Protein AF-H0VHS7-F1 (afdb_monomer_lite)

Organism: Cavia porcellus (NCBI:txid10141)

InterPro domains:
  IPR003417 Core-binding factor, beta subunit [PF02312] (1-66)
  IPR003417 Core-binding factor, beta subunit [PTHR10276] (1-76)
  IPR036552 Core-binding factor, beta subunit superfamily [G3DSA:2.40.250.10] (1-42)
  IPR036552 Core-binding factor, beta subunit superfamily [SSF50723] (1-41)

Foldseek 3Di:
DADPNFAWDKDWDADPVVRDIDIDIDGDPVVSVVVVVVVVVVVVVVVVVVVVVVVVVVVVVVVVVVVVVVVCVVVVPDDPPDDDD

Structure (mmCIF, N/CA/C/O backbone):
data_AF-H0VHS7-F1
#
_entry.id   AF-H0VHS7-F1
#
loop_
_atom_site.group_PDB
_atom_site.id
_atom_site.type_symbol
_atom_site.label_atom_id
_atom_site.label_alt_id
_atom_site.label_comp_id
_atom_site.label_asym_id
_atom_site.label_entity_id
_atom_site.label_seq_id
_atom_site.pdbx_PDB_ins_code
_atom_site.Cartn_x
_atom_site.Cartn_y
_atom_site.Cartn_z
_atom_site.occupancy
_atom_site.B_iso_or_equiv
_atom_site.auth_seq_id
_atom_site.auth_comp_id
_atom_site.auth_asym_id
_atom_site.auth_atom_id
_atom_site.pdbx_PDB_model_num
ATOM 1 N N . MET A 1 1 ? -5.662 -6.106 6.598 1.00 92.25 1 MET A N 1
ATOM 2 C CA . MET A 1 1 ? -6.506 -6.385 5.408 1.00 92.25 1 MET A CA 1
ATOM 3 C C . MET A 1 1 ? -6.464 -5.174 4.489 1.00 92.25 1 MET A C 1
ATOM 5 O O . MET A 1 1 ? -6.051 -4.122 4.954 1.00 92.25 1 MET A O 1
ATOM 9 N N . ILE A 1 2 ? -6.863 -5.300 3.222 1.00 94.75 2 ILE A N 1
ATOM 10 C CA . ILE A 1 2 ? -6.872 -4.172 2.277 1.00 94.75 2 ILE A CA 1
ATOM 11 C C . ILE A 1 2 ? -8.321 -3.870 1.896 1.00 94.75 2 ILE A C 1
ATOM 13 O O . ILE A 1 2 ? -9.020 -4.756 1.408 1.00 94.75 2 ILE A O 1
ATOM 17 N N . LEU A 1 3 ? -8.775 -2.638 2.132 1.00 95.88 3 LEU A N 1
ATOM 18 C CA . LEU A 1 3 ? -10.117 -2.168 1.780 1.00 95.88 3 LEU A CA 1
ATOM 19 C C . LEU A 1 3 ? -1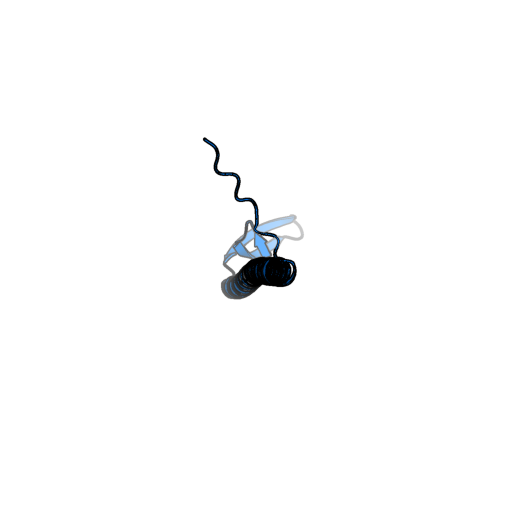0.001 -1.011 0.788 1.00 95.88 3 LEU A C 1
ATOM 21 O O . LEU A 1 3 ? -9.445 0.030 1.124 1.00 95.88 3 LEU A O 1
ATOM 25 N N . ASN A 1 4 ? -10.516 -1.191 -0.433 1.00 94.00 4 ASN A N 1
ATOM 26 C C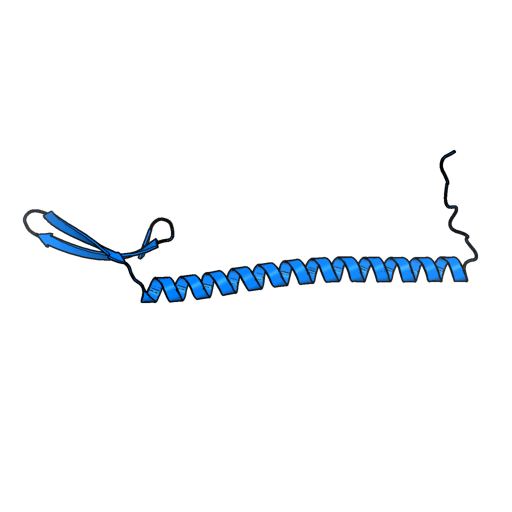A . ASN A 1 4 ? -10.440 -0.195 -1.516 1.00 94.00 4 ASN A CA 1
ATOM 27 C C . ASN A 1 4 ? -9.013 0.338 -1.768 1.00 94.00 4 ASN A C 1
ATOM 29 O O . ASN A 1 4 ? -8.828 1.517 -2.051 1.00 94.00 4 ASN A O 1
ATOM 33 N N . GLY A 1 5 ? -8.002 -0.523 -1.625 1.00 92.00 5 GLY A N 1
ATOM 34 C CA . GLY A 1 5 ? -6.591 -0.148 -1.769 1.00 92.00 5 GLY A CA 1
ATOM 35 C C . GLY A 1 5 ? -5.936 0.435 -0.512 1.00 92.00 5 GLY A C 1
ATOM 36 O O . GLY A 1 5 ? -4.753 0.738 -0.549 1.00 92.00 5 GLY A O 1
ATOM 37 N N . VAL A 1 6 ? -6.653 0.557 0.610 1.00 95.25 6 VAL A N 1
ATOM 38 C CA . VAL A 1 6 ? -6.096 1.055 1.878 1.00 95.25 6 VAL A CA 1
ATOM 39 C C . VAL A 1 6 ? -5.800 -0.106 2.823 1.00 95.25 6 VAL A C 1
ATOM 41 O O . VAL A 1 6 ? -6.694 -0.893 3.154 1.00 95.25 6 VAL A O 1
ATOM 44 N N . CYS A 1 7 ? -4.551 -0.208 3.281 1.00 96.94 7 CYS A N 1
ATOM 45 C CA . CYS A 1 7 ? -4.147 -1.178 4.296 1.00 96.94 7 CYS A CA 1
ATOM 46 C C . CYS A 1 7 ? -4.672 -0.769 5.676 1.00 96.94 7 CYS A C 1
ATOM 48 O O . CYS A 1 7 ? -4.363 0.310 6.182 1.00 96.94 7 CYS A O 1
ATOM 50 N N . VAL A 1 8 ? -5.474 -1.643 6.286 1.00 97.44 8 VAL A N 1
ATOM 51 C CA . VAL A 1 8 ? -6.087 -1.412 7.598 1.00 97.44 8 VAL A CA 1
ATOM 52 C C . VAL A 1 8 ? -6.047 -2.651 8.488 1.00 97.44 8 VAL A C 1
ATOM 54 O O . VAL A 1 8 ? -6.131 -3.794 8.018 1.00 97.44 8 VAL A O 1
ATOM 57 N N . ILE A 1 9 ? -6.003 -2.424 9.795 1.00 97.44 9 ILE A N 1
ATOM 58 C CA . ILE A 1 9 ? -6.218 -3.430 10.834 1.00 97.44 9 ILE A CA 1
ATOM 59 C C . ILE A 1 9 ? -7.601 -3.188 11.436 1.00 97.44 9 ILE A C 1
ATOM 61 O O . ILE A 1 9 ? -7.912 -2.086 11.882 1.00 97.44 9 ILE A O 1
ATOM 65 N N . TRP A 1 10 ? -8.439 -4.225 11.461 1.00 97.06 10 TRP A N 1
ATOM 66 C CA . TRP A 1 10 ? -9.696 -4.185 12.203 1.00 97.06 10 TRP A CA 1
ATOM 67 C C . TRP A 1 10 ? -9.440 -4.605 13.645 1.00 97.06 10 TRP A C 1
ATOM 69 O O . TRP A 1 10 ? -8.901 -5.687 13.889 1.00 97.06 10 TRP A O 1
ATOM 79 N N . LYS A 1 11 ? -9.832 -3.752 14.589 1.00 97.19 11 LYS A N 1
ATOM 80 C CA . LYS A 1 11 ? -9.794 -4.049 16.019 1.00 97.19 11 LYS A CA 1
ATOM 81 C C . LYS A 1 11 ? -11.187 -3.890 16.585 1.00 97.19 11 LYS A C 1
ATOM 83 O O . LYS A 1 11 ? -11.854 -2.888 16.351 1.00 97.19 11 LYS A O 1
ATOM 88 N N . GLY A 1 12 ? -11.617 -4.874 17.351 1.00 97.06 12 GLY A N 1
ATOM 89 C CA . GLY A 1 12 ? -12.925 -4.853 17.967 1.00 97.06 12 GLY A CA 1
ATOM 90 C C . GLY A 1 12 ? -13.101 -6.009 18.924 1.00 97.06 12 GLY A C 1
ATOM 91 O O . GLY A 1 12 ? -12.248 -6.891 19.039 1.00 97.06 12 GLY A O 1
ATOM 92 N N . TRP A 1 13 ? -14.226 -5.981 19.613 1.00 97.56 13 TRP A N 1
ATOM 93 C CA . TRP A 1 13 ? -14.655 -7.037 20.511 1.00 97.56 13 TRP A CA 1
ATOM 94 C C . TRP A 1 13 ? -16.122 -7.354 20.245 1.00 97.56 13 TRP A C 1
ATOM 96 O O . TRP A 1 13 ? -16.868 -6.519 19.729 1.00 97.56 13 TRP A O 1
ATOM 106 N N . ILE A 1 14 ? -16.514 -8.572 20.600 1.00 97.69 14 ILE A N 1
ATOM 107 C CA . ILE A 1 14 ? -17.889 -9.058 20.533 1.00 97.69 14 ILE A CA 1
ATOM 108 C C . ILE A 1 14 ? -18.239 -9.687 21.880 1.00 97.69 14 ILE A C 1
ATOM 110 O O . ILE A 1 14 ? -17.459 -10.466 22.432 1.00 97.69 14 ILE A O 1
ATOM 114 N N . ASP A 1 15 ? -19.417 -9.349 22.391 1.00 97.31 15 ASP A N 1
ATOM 115 C CA . ASP A 1 15 ? -20.089 -10.049 23.476 1.00 97.31 15 ASP A CA 1
ATOM 116 C C . ASP A 1 15 ? -20.635 -11.385 22.948 1.00 97.31 15 ASP A C 1
ATOM 118 O O . ASP A 1 15 ? -21.459 -11.422 22.035 1.00 97.31 15 ASP A O 1
ATOM 122 N N . LEU A 1 16 ? -20.187 -12.506 23.516 1.00 96.88 16 LEU A N 1
ATOM 123 C CA . LEU A 1 16 ? -20.585 -13.844 23.058 1.00 96.88 16 LEU A CA 1
ATOM 124 C C . LEU A 1 16 ? -22.021 -14.228 23.448 1.00 96.88 16 LEU A C 1
ATOM 126 O O . LEU A 1 16 ? -22.582 -15.150 22.860 1.00 96.88 16 LEU A O 1
ATOM 130 N N . GLN A 1 17 ? -22.613 -13.554 24.434 1.00 96.62 17 GLN A N 1
ATOM 131 C CA . GLN A 1 17 ? -23.967 -13.829 24.904 1.00 96.62 17 GLN A CA 1
ATOM 132 C C . GLN A 1 17 ? -25.000 -12.967 24.173 1.00 96.62 17 GLN A C 1
ATOM 134 O O . GLN A 1 17 ? -26.070 -13.457 23.814 1.00 96.62 17 GLN A O 1
ATOM 139 N N . ARG A 1 18 ? -24.688 -11.687 23.953 1.00 97.44 18 ARG A N 1
ATOM 140 C CA . ARG A 1 18 ? -25.570 -10.728 23.270 1.00 97.44 18 ARG A CA 1
ATOM 141 C C . ARG A 1 18 ? -25.321 -10.647 21.764 1.00 97.44 18 ARG A C 1
ATOM 143 O O . ARG A 1 18 ? -26.183 -10.140 21.051 1.00 97.44 18 ARG A O 1
ATOM 150 N N . LEU A 1 19 ? -24.197 -11.189 21.288 1.00 96.62 19 LEU A N 1
ATOM 151 C CA . LEU A 1 19 ? -23.754 -11.159 19.889 1.00 96.62 19 LEU A CA 1
ATOM 152 C C . LEU A 1 19 ? -23.667 -9.739 19.309 1.00 96.62 19 LEU A C 1
ATOM 154 O O . LEU A 1 19 ? -23.776 -9.546 18.099 1.00 96.62 19 LEU A O 1
ATOM 158 N N . ASP A 1 20 ? -23.460 -8.745 20.167 1.00 96.75 20 ASP A N 1
ATOM 159 C CA . ASP A 1 20 ? -23.177 -7.371 19.785 1.00 96.75 20 ASP A CA 1
ATOM 160 C C . ASP A 1 20 ? -21.734 -7.007 20.131 1.00 96.75 20 ASP A C 1
ATOM 162 O O . ASP A 1 20 ? -21.019 -7.739 20.810 1.00 96.75 20 ASP A O 1
ATOM 166 N N . GLY A 1 21 ? -21.261 -5.889 19.600 1.00 96.56 21 GLY A N 1
ATOM 167 C CA . GLY A 1 21 ? -19.874 -5.497 19.759 1.00 96.56 21 GLY A CA 1
ATOM 168 C C . GLY A 1 21 ? -19.578 -4.173 19.085 1.00 96.56 21 GLY A C 1
ATOM 169 O O . GLY A 1 21 ? -20.432 -3.575 18.428 1.00 96.56 21 GLY A O 1
ATOM 170 N N . MET A 1 22 ? -18.344 -3.720 19.248 1.00 97.69 22 MET A N 1
ATOM 171 C CA . MET A 1 22 ? -17.838 -2.514 18.606 1.00 97.69 22 MET A CA 1
ATOM 172 C C . MET A 1 22 ? -16.455 -2.790 18.036 1.00 97.69 22 MET A C 1
ATOM 174 O O . MET A 1 22 ? -15.680 -3.575 18.585 1.00 97.69 22 MET A O 1
ATOM 178 N N . GLY A 1 23 ? -16.135 -2.109 16.944 1.00 97.38 23 GLY A N 1
ATOM 179 C CA . GLY A 1 23 ? -14.810 -2.150 16.358 1.00 97.38 23 GLY A CA 1
ATOM 180 C C . GLY A 1 23 ? -14.527 -0.912 15.528 1.00 97.38 23 GLY A C 1
ATOM 181 O O . GLY A 1 23 ? -15.443 -0.220 15.082 1.00 97.38 23 GLY A O 1
ATOM 182 N N . CYS A 1 24 ? -13.246 -0.647 15.332 1.00 96.75 24 CYS A N 1
ATOM 183 C CA . CYS A 1 24 ? -12.732 0.418 14.492 1.00 96.75 24 CYS A CA 1
ATOM 184 C C . CYS A 1 24 ? -11.690 -0.132 13.511 1.00 96.75 24 CYS A C 1
ATOM 186 O O . CYS A 1 24 ? -11.183 -1.251 13.645 1.00 96.75 24 CYS A O 1
ATOM 188 N N . LEU A 1 25 ? -11.406 0.672 12.491 1.00 97.94 25 LEU A N 1
ATOM 189 C CA . LEU A 1 25 ? -10.320 0.435 11.555 1.00 97.94 25 LEU A CA 1
ATOM 190 C C . LEU A 1 25 ? -9.170 1.372 11.903 1.00 97.94 25 LEU A C 1
ATOM 192 O O . LEU A 1 25 ? -9.375 2.574 12.063 1.00 97.94 25 LEU A O 1
ATOM 196 N N . GLU A 1 26 ? -7.971 0.815 11.983 1.00 97.44 26 GLU A N 1
ATOM 197 C CA . GLU A 1 26 ? -6.726 1.561 12.124 1.00 97.44 26 GLU A CA 1
ATOM 198 C C . GLU A 1 26 ? -5.898 1.404 10.854 1.00 97.44 26 GLU A C 1
ATOM 200 O O . GLU A 1 26 ? -5.939 0.356 10.207 1.00 97.44 26 GLU A O 1
ATOM 205 N N . PHE A 1 27 ? -5.156 2.444 10.489 1.00 96.81 27 PHE A N 1
ATOM 206 C CA . PHE A 1 27 ? -4.246 2.375 9.354 1.00 96.81 27 PHE A CA 1
ATOM 207 C C . PHE A 1 27 ? -3.056 1.471 9.682 1.00 96.81 27 PHE A C 1
ATOM 209 O O . PHE A 1 27 ? -2.464 1.579 10.755 1.00 96.81 27 PHE A O 1
ATOM 216 N N . ASP A 1 28 ? -2.722 0.585 8.751 1.00 97.06 28 ASP A N 1
ATOM 217 C CA . ASP A 1 28 ? -1.586 -0.324 8.873 1.00 97.06 28 ASP A CA 1
ATOM 218 C C . ASP A 1 28 ? -0.424 0.214 8.040 1.00 97.06 28 ASP A C 1
ATOM 220 O O . ASP A 1 28 ? -0.318 -0.076 6.848 1.00 97.06 28 ASP A O 1
ATOM 224 N N . GLU A 1 29 ? 0.403 1.060 8.655 1.00 95.19 29 GLU A N 1
ATOM 225 C CA . GLU A 1 29 ? 1.493 1.751 7.962 1.00 95.19 29 GLU A CA 1
ATOM 226 C C . GLU A 1 29 ? 2.578 0.787 7.473 1.00 95.19 29 GLU A C 1
ATOM 228 O O . GLU A 1 29 ? 3.055 0.919 6.348 1.00 95.19 29 GLU A O 1
ATOM 233 N N . GLU A 1 30 ? 2.923 -0.221 8.276 1.00 95.31 30 GLU A N 1
ATOM 234 C CA . GLU A 1 30 ? 3.926 -1.225 7.911 1.00 95.31 30 GLU A CA 1
ATOM 235 C C . GLU A 1 30 ? 3.481 -2.010 6.674 1.00 95.31 30 GLU A C 1
ATOM 237 O O . GLU A 1 30 ? 4.216 -2.101 5.686 1.00 95.31 30 GLU A O 1
ATOM 242 N N . ARG A 1 31 ? 2.242 -2.523 6.679 1.00 93.44 31 ARG A N 1
ATOM 243 C CA . ARG A 1 31 ? 1.715 -3.225 5.505 1.00 93.44 31 ARG A CA 1
ATOM 244 C C . ARG A 1 31 ? 1.523 -2.298 4.320 1.00 93.44 31 ARG A C 1
ATOM 246 O O . ARG A 1 31 ? 1.783 -2.731 3.205 1.00 93.44 31 ARG A O 1
ATOM 253 N N . ALA A 1 32 ? 1.090 -1.056 4.534 1.00 94.06 32 ALA A N 1
ATOM 254 C CA . ALA A 1 32 ? 0.952 -0.091 3.449 1.00 94.06 32 ALA A CA 1
ATOM 255 C C . ALA A 1 32 ? 2.287 0.124 2.728 1.00 94.06 32 ALA A C 1
ATOM 257 O O . ALA A 1 32 ? 2.328 0.043 1.507 1.00 94.06 32 ALA A O 1
ATOM 258 N N . GLN A 1 33 ? 3.382 0.314 3.471 1.00 94.69 33 GLN A N 1
ATOM 259 C CA . GLN A 1 33 ? 4.717 0.479 2.889 1.00 94.69 33 GLN A CA 1
ATOM 260 C C . GLN A 1 33 ? 5.172 -0.768 2.126 1.00 94.69 33 GLN A C 1
ATOM 262 O O . GLN A 1 33 ? 5.754 -0.662 1.045 1.00 94.69 33 GLN A O 1
ATOM 267 N N . GLN A 1 34 ? 4.905 -1.955 2.673 1.00 94.62 34 GLN A N 1
ATOM 268 C CA . GLN A 1 34 ? 5.278 -3.206 2.025 1.00 94.62 34 GLN A CA 1
ATOM 269 C C . GLN A 1 34 ? 4.492 -3.438 0.726 1.00 94.62 34 GLN A C 1
ATOM 271 O O . GLN A 1 34 ? 5.082 -3.794 -0.293 1.00 94.62 34 GLN A O 1
ATOM 276 N N . GLU A 1 35 ? 3.182 -3.194 0.743 1.00 93.19 35 GLU A N 1
ATOM 277 C CA . GLU A 1 35 ? 2.327 -3.294 -0.442 1.00 93.19 35 GLU A CA 1
ATOM 278 C C . GLU A 1 35 ? 2.687 -2.233 -1.491 1.00 93.19 35 GLU A C 1
ATOM 280 O O . GLU A 1 35 ? 2.754 -2.560 -2.674 1.00 93.19 35 GLU A O 1
ATOM 285 N N . ASP A 1 36 ? 3.005 -0.999 -1.082 1.00 92.44 36 ASP A N 1
ATOM 286 C CA . ASP A 1 36 ? 3.478 0.053 -1.991 1.00 92.44 36 ASP A CA 1
ATOM 287 C C . ASP A 1 36 ? 4.790 -0.343 -2.675 1.00 92.44 36 ASP A C 1
ATOM 289 O O . ASP A 1 36 ? 4.928 -0.179 -3.889 1.00 92.44 36 ASP A O 1
ATOM 293 N N . ALA A 1 37 ? 5.745 -0.915 -1.936 1.00 93.31 37 ALA A N 1
ATOM 294 C CA . ALA A 1 37 ? 6.999 -1.394 -2.512 1.00 93.31 37 ALA A CA 1
ATOM 295 C C . ALA A 1 37 ? 6.765 -2.524 -3.529 1.00 93.31 37 ALA A C 1
ATOM 297 O O . ALA A 1 37 ? 7.360 -2.524 -4.609 1.00 93.31 37 ALA A O 1
ATOM 298 N N . LEU A 1 38 ? 5.869 -3.467 -3.221 1.00 93.75 38 LEU A N 1
ATOM 299 C CA . LEU A 1 38 ? 5.491 -4.542 -4.143 1.00 93.75 38 LEU A CA 1
ATOM 300 C C . LEU A 1 38 ? 4.782 -4.000 -5.390 1.00 93.75 38 LEU A C 1
ATOM 302 O O . LEU A 1 38 ? 5.078 -4.432 -6.506 1.00 93.75 38 LEU A O 1
ATOM 306 N N . ALA A 1 39 ? 3.883 -3.030 -5.225 1.00 91.12 39 ALA A N 1
ATOM 307 C CA . ALA A 1 39 ? 3.177 -2.393 -6.330 1.00 91.12 39 ALA A CA 1
ATOM 308 C C . ALA A 1 39 ? 4.143 -1.629 -7.247 1.00 91.12 39 ALA A C 1
ATOM 310 O O . ALA A 1 39 ? 4.052 -1.746 -8.470 1.00 91.12 39 ALA A O 1
ATOM 311 N N . GLN A 1 40 ? 5.103 -0.901 -6.670 1.00 91.50 40 GLN A N 1
ATOM 312 C CA . GLN A 1 40 ? 6.162 -0.222 -7.418 1.00 91.50 40 GLN A CA 1
ATOM 313 C C . GLN A 1 40 ? 7.013 -1.217 -8.207 1.00 91.50 40 GLN A C 1
ATOM 315 O O . GLN A 1 40 ? 7.205 -1.026 -9.406 1.00 91.50 40 GLN A O 1
ATOM 320 N N . GLN A 1 41 ? 7.449 -2.313 -7.582 1.00 92.31 41 GLN A N 1
ATOM 321 C CA . GLN A 1 41 ? 8.221 -3.355 -8.264 1.00 92.31 41 GLN A CA 1
ATOM 322 C C . GLN A 1 41 ? 7.446 -3.974 -9.429 1.00 92.31 41 GLN A C 1
ATOM 324 O O . GLN A 1 41 ? 7.979 -4.092 -10.533 1.00 92.31 41 GLN A O 1
ATOM 329 N N . ALA A 1 42 ? 6.177 -4.325 -9.215 1.00 92.12 42 ALA A N 1
ATOM 330 C CA . ALA A 1 42 ? 5.325 -4.876 -10.264 1.00 92.12 42 ALA A CA 1
ATOM 331 C C . ALA A 1 42 ? 5.125 -3.878 -11.416 1.00 92.12 42 ALA A C 1
ATOM 333 O O . ALA A 1 42 ? 5.158 -4.259 -12.590 1.00 92.12 42 ALA A O 1
ATOM 334 N N . PHE A 1 43 ? 4.954 -2.593 -11.097 1.00 89.38 43 PHE A N 1
ATOM 335 C CA . PHE A 1 43 ? 4.803 -1.536 -12.091 1.00 89.38 43 PHE A CA 1
ATOM 336 C C . PHE A 1 43 ? 6.087 -1.308 -12.897 1.00 89.38 43 PHE A C 1
ATOM 338 O O . PHE A 1 43 ? 6.044 -1.226 -14.125 1.00 89.38 43 PHE A O 1
ATOM 345 N N . GLU A 1 44 ? 7.237 -1.231 -12.231 1.00 91.31 44 GLU A N 1
ATOM 346 C CA . GLU A 1 44 ? 8.540 -1.085 -12.880 1.00 91.31 44 GLU A CA 1
ATOM 347 C C . GLU A 1 44 ? 8.865 -2.284 -13.762 1.00 91.31 44 GLU A C 1
ATOM 349 O O . GLU A 1 44 ? 9.330 -2.115 -14.892 1.00 91.31 44 GLU A O 1
ATOM 354 N N . GLU A 1 45 ? 8.572 -3.493 -13.289 1.00 92.19 45 GLU A N 1
ATOM 355 C CA . GLU A 1 45 ? 8.755 -4.703 -14.071 1.00 92.19 45 GLU A CA 1
ATOM 356 C C . GLU A 1 45 ? 7.856 -4.708 -15.312 1.00 92.19 45 GLU A C 1
ATOM 358 O O . GLU A 1 45 ? 8.337 -4.991 -16.413 1.00 92.19 45 GLU A O 1
ATOM 363 N N . ALA A 1 46 ? 6.577 -4.351 -15.168 1.00 90.62 46 ALA A N 1
ATOM 364 C CA . ALA A 1 46 ? 5.665 -4.225 -16.299 1.00 90.62 46 ALA A CA 1
ATOM 365 C C . ALA A 1 46 ? 6.171 -3.179 -17.302 1.00 90.62 46 ALA A C 1
ATOM 367 O O . ALA A 1 46 ? 6.257 -3.460 -18.498 1.00 90.62 46 ALA A O 1
ATOM 368 N N . ARG A 1 47 ? 6.596 -2.005 -16.821 1.00 90.38 47 ARG A N 1
ATOM 369 C CA . ARG A 1 47 ? 7.154 -0.934 -17.657 1.00 90.38 47 ARG A CA 1
ATOM 370 C C . ARG A 1 47 ? 8.416 -1.381 -18.393 1.00 90.38 47 ARG A C 1
ATOM 372 O O . ARG A 1 47 ? 8.564 -1.086 -19.579 1.00 90.38 47 ARG A O 1
ATOM 379 N N . ARG A 1 48 ? 9.318 -2.091 -17.710 1.00 90.56 48 ARG A N 1
ATOM 380 C CA . ARG A 1 48 ? 10.540 -2.638 -18.307 1.00 90.56 48 ARG A CA 1
ATOM 381 C C . ARG A 1 48 ? 10.201 -3.640 -19.406 1.00 90.56 48 ARG A C 1
ATOM 383 O O . ARG A 1 48 ? 10.718 -3.505 -20.509 1.00 90.56 48 ARG A O 1
ATOM 390 N N . ARG A 1 49 ? 9.296 -4.586 -19.138 1.00 88.75 49 ARG A N 1
ATOM 391 C CA . ARG A 1 49 ? 8.858 -5.590 -20.122 1.00 88.75 49 ARG A CA 1
ATOM 392 C C . ARG A 1 49 ? 8.243 -4.945 -21.364 1.00 88.75 49 ARG A C 1
ATOM 394 O O . ARG A 1 49 ? 8.566 -5.363 -22.473 1.00 88.75 49 ARG A O 1
ATOM 401 N N . THR A 1 50 ? 7.406 -3.919 -21.194 1.00 85.62 50 THR A N 1
ATOM 402 C CA . THR A 1 50 ? 6.824 -3.174 -22.321 1.00 85.62 50 THR A CA 1
ATOM 403 C C . THR A 1 50 ? 7.912 -2.513 -23.163 1.00 85.62 50 THR A C 1
ATOM 405 O O . THR A 1 50 ? 7.935 -2.685 -24.378 1.00 85.62 50 THR A O 1
ATOM 408 N N . ARG A 1 51 ? 8.875 -1.838 -22.525 1.00 88.88 51 ARG A N 1
ATOM 409 C CA . ARG A 1 51 ? 9.982 -1.186 -23.234 1.00 88.88 51 ARG A CA 1
ATOM 410 C C . ARG A 1 51 ? 10.883 -2.182 -23.969 1.00 88.88 51 ARG A C 1
ATOM 412 O O . ARG A 1 51 ? 11.218 -1.967 -25.125 1.00 88.88 51 ARG A O 1
ATOM 419 N N . GLU A 1 52 ? 11.249 -3.289 -23.327 1.00 87.81 52 GLU A N 1
ATOM 420 C CA . GLU A 1 52 ? 12.054 -4.351 -23.950 1.00 87.81 52 GLU A CA 1
ATOM 421 C C . GLU A 1 52 ? 11.357 -4.983 -25.160 1.00 87.81 52 GLU A C 1
ATOM 423 O O . GLU A 1 52 ? 12.015 -5.525 -26.049 1.00 87.81 52 GLU A O 1
ATOM 428 N N . PHE A 1 53 ? 10.025 -4.987 -25.178 1.00 80.62 53 PHE A N 1
ATOM 429 C CA . PHE A 1 53 ? 9.259 -5.455 -26.323 1.00 80.62 53 PHE A CA 1
ATOM 430 C C . PHE A 1 53 ? 9.313 -4.447 -27.477 1.00 80.62 53 PHE A C 1
ATOM 432 O O . PHE A 1 53 ? 9.630 -4.833 -28.599 1.00 80.62 53 PHE A O 1
ATOM 439 N N . GLU A 1 54 ? 9.092 -3.162 -27.193 1.00 85.12 54 GLU A N 1
ATOM 440 C CA . GLU A 1 54 ? 9.186 -2.078 -28.183 1.00 85.12 54 GLU A CA 1
ATOM 441 C C . GLU A 1 54 ? 10.587 -1.968 -28.802 1.00 85.12 54 GLU A C 1
ATOM 443 O O . GLU A 1 54 ? 10.724 -1.817 -30.017 1.00 85.12 54 GLU A O 1
ATOM 448 N N . ASP A 1 55 ? 11.637 -2.082 -27.985 1.00 86.19 55 ASP A N 1
ATOM 449 C CA . ASP A 1 55 ? 13.022 -2.009 -28.457 1.00 86.19 55 ASP A CA 1
ATOM 450 C C . ASP A 1 55 ? 13.373 -3.218 -29.348 1.00 86.19 55 ASP A C 1
ATOM 452 O O . ASP A 1 55 ? 14.046 -3.062 -30.369 1.00 86.19 55 ASP A O 1
ATOM 456 N N . ARG A 1 56 ? 12.868 -4.419 -29.022 1.00 84.50 56 ARG A N 1
ATOM 457 C CA . ARG A 1 56 ? 13.033 -5.614 -29.870 1.00 84.50 56 ARG A CA 1
ATOM 458 C C . ARG A 1 56 ? 12.297 -5.491 -31.198 1.00 84.50 56 ARG A C 1
ATOM 460 O O . ARG A 1 56 ? 12.861 -5.867 -32.223 1.00 84.50 56 ARG A O 1
ATOM 467 N N . ASP A 1 57 ? 11.073 -4.969 -31.189 1.00 83.81 57 ASP A N 1
ATOM 468 C CA . ASP A 1 57 ? 10.301 -4.741 -32.414 1.00 83.81 57 ASP A CA 1
ATOM 469 C C . ASP A 1 57 ? 11.019 -3.750 -33.342 1.00 83.81 57 ASP A C 1
ATOM 471 O O . ASP A 1 57 ? 11.216 -4.030 -34.528 1.00 83.81 57 ASP A O 1
ATOM 475 N N . ARG A 1 58 ? 11.532 -2.645 -32.780 1.00 86.12 58 ARG A N 1
ATOM 476 C CA . ARG A 1 58 ? 12.337 -1.669 -33.525 1.00 86.12 58 ARG A CA 1
ATOM 477 C C . ARG A 1 58 ? 13.606 -2.293 -34.107 1.00 86.12 58 ARG A C 1
ATOM 479 O O . ARG A 1 58 ? 13.840 -2.154 -35.303 1.00 86.12 58 ARG A O 1
ATOM 486 N N . SER A 1 59 ? 14.386 -3.013 -33.298 1.00 87.25 59 SER A N 1
ATOM 487 C CA . SER A 1 59 ? 15.615 -3.676 -33.759 1.00 87.25 59 SER A CA 1
ATOM 488 C C . SER A 1 59 ? 15.327 -4.681 -34.875 1.00 87.25 59 SER A C 1
ATOM 490 O O . SER A 1 59 ? 16.035 -4.719 -35.877 1.00 87.25 59 SER A O 1
ATOM 492 N N . HIS A 1 60 ? 14.256 -5.470 -34.747 1.00 85.75 60 HIS A N 1
ATOM 493 C CA . HIS A 1 60 ? 13.874 -6.444 -35.767 1.00 85.75 60 HIS A CA 1
ATOM 494 C C . HIS A 1 60 ? 13.471 -5.768 -37.086 1.00 85.75 60 HIS A C 1
ATOM 496 O O . HIS A 1 60 ? 13.8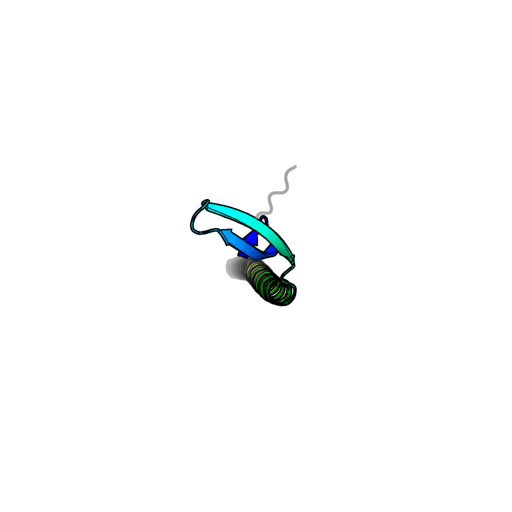28 -6.245 -38.169 1.00 85.75 60 HIS A O 1
ATOM 502 N N . ARG A 1 61 ? 12.763 -4.635 -37.002 1.00 86.62 61 ARG A N 1
ATOM 503 C CA . ARG A 1 61 ? 12.422 -3.816 -38.166 1.00 86.62 61 ARG A CA 1
ATOM 504 C C . ARG A 1 61 ? 13.669 -3.234 -38.831 1.00 86.62 61 ARG A C 1
ATOM 506 O O . ARG A 1 61 ? 13.816 -3.386 -40.040 1.00 86.62 61 ARG A O 1
ATOM 513 N N . GLU A 1 62 ? 14.573 -2.633 -38.065 1.00 89.31 62 GLU A N 1
ATOM 514 C CA . GLU A 1 62 ? 15.826 -2.065 -38.580 1.00 89.31 62 GLU A CA 1
ATOM 515 C C . GLU A 1 62 ? 16.696 -3.141 -39.251 1.00 89.31 62 GLU A C 1
ATOM 517 O O . GLU A 1 62 ? 17.172 -2.955 -40.370 1.00 89.31 62 GLU A O 1
ATOM 522 N N . GLU A 1 63 ? 16.836 -4.323 -38.644 1.00 86.81 63 GLU A N 1
ATOM 523 C CA . GLU A 1 63 ? 17.546 -5.457 -39.251 1.00 86.81 63 GLU A CA 1
ATOM 524 C C . GLU A 1 63 ? 16.887 -5.945 -40.547 1.00 86.81 63 GLU A C 1
ATOM 526 O O . GLU A 1 63 ? 17.568 -6.375 -41.483 1.00 86.81 63 GLU A O 1
ATOM 531 N N . 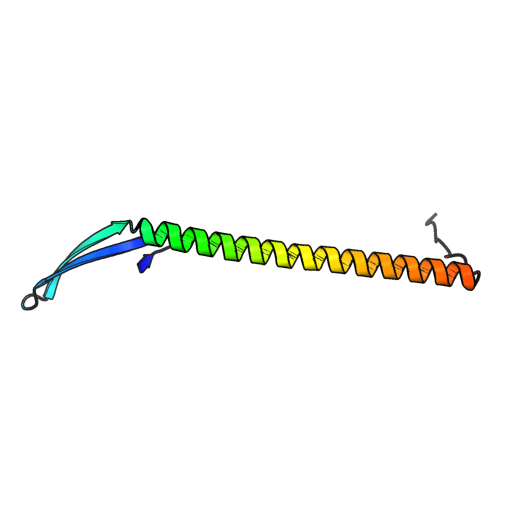MET A 1 64 ? 15.555 -5.931 -40.618 1.00 82.75 64 MET A N 1
ATOM 532 C CA . MET A 1 64 ? 14.835 -6.259 -41.846 1.00 82.75 64 MET A CA 1
ATOM 533 C C . MET A 1 64 ? 15.085 -5.201 -42.926 1.00 82.75 64 MET A C 1
ATOM 535 O O . MET A 1 64 ? 15.390 -5.567 -44.058 1.00 82.75 64 MET A O 1
ATOM 539 N N . GLU A 1 65 ? 15.040 -3.914 -42.581 1.00 85.25 65 GLU A N 1
ATOM 540 C CA . GLU A 1 65 ? 15.327 -2.795 -43.489 1.00 85.25 65 GLU A CA 1
ATOM 541 C C . GLU A 1 65 ? 16.776 -2.838 -44.015 1.00 85.25 65 GLU A C 1
ATOM 543 O O . GLU A 1 65 ? 17.004 -2.643 -45.213 1.00 85.25 65 GLU A O 1
ATOM 548 N N . VAL A 1 66 ? 17.754 -3.195 -43.171 1.00 87.75 66 VAL A N 1
ATOM 549 C CA . VAL A 1 66 ? 19.156 -3.406 -43.579 1.00 87.75 66 VAL A CA 1
ATOM 550 C C . VAL A 1 66 ? 19.284 -4.600 -44.525 1.00 87.75 66 VAL A C 1
ATOM 552 O O . VAL A 1 66 ? 19.925 -4.483 -45.572 1.00 87.75 66 VAL A O 1
ATOM 555 N N . ARG A 1 67 ? 18.650 -5.737 -44.204 1.00 86.50 67 ARG A N 1
ATOM 556 C CA . ARG A 1 67 ? 18.661 -6.936 -45.064 1.00 86.50 67 ARG A CA 1
ATOM 557 C C . ARG A 1 67 ? 18.019 -6.668 -46.423 1.00 86.50 67 ARG A C 1
ATOM 559 O O . ARG A 1 67 ? 18.566 -7.081 -47.443 1.00 86.50 67 ARG A O 1
ATOM 566 N N . VAL A 1 68 ? 16.895 -5.954 -46.447 1.00 86.69 68 VAL A N 1
ATOM 567 C CA . VAL A 1 68 ? 16.226 -5.532 -47.686 1.00 86.69 68 VAL A CA 1
ATOM 568 C C . VAL A 1 68 ? 17.137 -4.602 -48.486 1.00 86.69 68 VAL A C 1
ATOM 570 O O . VAL A 1 68 ? 17.341 -4.836 -49.674 1.00 86.69 68 VAL A O 1
ATOM 573 N N . SER A 1 69 ? 17.755 -3.608 -47.844 1.00 84.94 69 SER A N 1
ATOM 574 C CA . SER A 1 69 ? 18.679 -2.677 -48.508 1.00 84.94 69 SER A CA 1
ATOM 575 C C . SER A 1 69 ? 19.891 -3.390 -49.119 1.00 84.94 69 SER A C 1
ATOM 577 O O . SER A 1 69 ? 20.267 -3.107 -50.256 1.00 84.94 69 SER A O 1
ATOM 579 N N . GLN A 1 70 ? 20.477 -4.360 -48.408 1.00 84.94 70 GLN A N 1
ATOM 580 C CA . GLN A 1 70 ? 21.569 -5.189 -48.931 1.00 84.94 70 GLN A CA 1
ATOM 581 C C . GLN A 1 70 ? 21.120 -6.058 -50.109 1.00 84.94 70 GLN A C 1
ATOM 583 O O . GLN A 1 70 ? 21.831 -6.143 -51.110 1.00 84.94 70 GLN A O 1
ATOM 588 N N . LEU A 1 71 ? 19.937 -6.674 -50.029 1.00 84.38 71 LEU A N 1
ATOM 589 C CA . LEU A 1 71 ? 19.404 -7.498 -51.114 1.00 84.38 71 LEU A CA 1
ATOM 590 C C . LEU A 1 71 ? 19.161 -6.670 -52.385 1.00 84.38 71 LEU A C 1
ATOM 592 O O . LEU A 1 71 ? 19.528 -7.106 -53.476 1.00 84.38 71 LEU A O 1
ATOM 596 N N . LEU A 1 72 ? 18.600 -5.464 -52.252 1.00 82.44 72 LEU A N 1
ATOM 597 C CA . LEU A 1 72 ? 18.406 -4.531 -53.369 1.00 82.44 72 LEU A CA 1
ATOM 598 C C . LEU A 1 72 ? 19.745 -4.118 -54.002 1.00 82.44 72 LEU A C 1
ATOM 600 O O . LEU A 1 72 ? 19.863 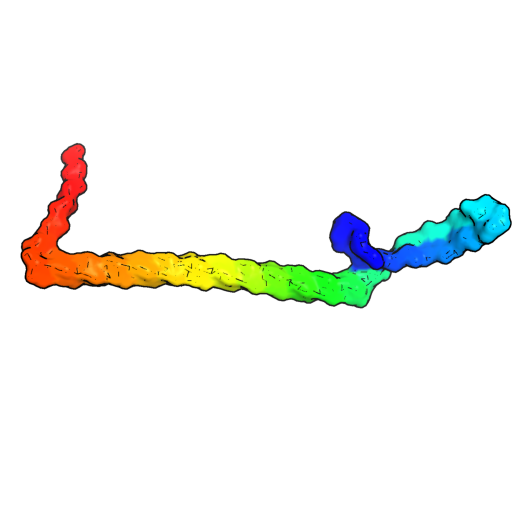-4.090 -55.226 1.00 82.44 72 LEU A O 1
ATOM 604 N N . ALA A 1 73 ? 20.780 -3.879 -53.189 1.00 80.69 73 ALA A N 1
ATOM 605 C CA . ALA A 1 73 ? 22.115 -3.534 -53.678 1.00 80.69 73 ALA A CA 1
ATOM 606 C C . ALA A 1 73 ? 22.785 -4.679 -54.463 1.00 80.69 73 ALA A C 1
ATOM 608 O O . ALA A 1 73 ? 23.416 -4.432 -55.487 1.00 80.69 73 ALA A O 1
ATOM 609 N N . VAL A 1 74 ? 22.630 -5.931 -54.013 1.00 78.94 74 VAL A N 1
ATOM 610 C CA . VAL A 1 74 ? 23.211 -7.113 -54.681 1.00 78.94 74 VAL A CA 1
ATOM 611 C C . VAL A 1 74 ? 22.454 -7.479 -55.959 1.00 78.94 74 VAL A C 1
ATOM 613 O O . VAL A 1 74 ? 23.056 -7.923 -56.933 1.00 78.94 74 VAL A O 1
ATOM 616 N N . THR A 1 75 ? 21.133 -7.301 -55.967 1.00 79.00 75 THR A N 1
ATOM 617 C CA . THR A 1 75 ? 20.279 -7.684 -57.103 1.00 79.00 75 THR A CA 1
ATOM 618 C C . THR A 1 75 ? 20.135 -6.590 -58.163 1.00 79.00 75 THR A C 1
ATOM 620 O O . THR A 1 75 ? 19.600 -6.859 -59.235 1.00 79.00 75 THR A O 1
ATOM 623 N N . GLY A 1 76 ? 20.604 -5.363 -57.897 1.00 64.69 76 GLY A N 1
ATOM 624 C CA . GLY A 1 76 ? 20.490 -4.230 -58.823 1.00 64.69 76 GLY A CA 1
ATOM 625 C C . GLY A 1 76 ? 19.052 -3.734 -59.040 1.00 64.69 76 GLY A C 1
ATOM 626 O O . GLY A 1 76 ? 18.819 -2.884 -59.899 1.00 64.69 76 GLY A O 1
ATOM 627 N N . LEU A 1 77 ? 18.084 -4.247 -58.273 1.00 67.00 77 LEU A N 1
ATOM 628 C CA . LEU A 1 77 ? 16.697 -3.792 -58.270 1.00 67.00 77 LEU A CA 1
ATOM 629 C C . LEU A 1 77 ? 16.637 -2.439 -57.549 1.00 67.00 77 LEU A C 1
ATOM 631 O O . LEU A 1 77 ? 16.679 -2.381 -56.322 1.00 67.00 77 LEU A O 1
ATOM 635 N N . GLN A 1 78 ? 16.541 -1.333 -58.292 1.00 61.00 78 GLN A N 1
ATOM 636 C CA . GLN A 1 78 ? 16.168 -0.059 -57.677 1.00 61.00 78 GLN A CA 1
ATOM 637 C C . GLN A 1 78 ? 14.742 -0.180 -57.138 1.00 61.00 78 GLN A C 1
ATOM 639 O O . GLN A 1 78 ? 13.829 -0.556 -57.872 1.00 61.00 78 GLN A O 1
ATOM 644 N N . ALA A 1 79 ? 14.549 0.139 -55.855 1.00 58.75 79 ALA A N 1
ATOM 645 C CA . ALA A 1 79 ? 13.217 0.308 -55.298 1.00 58.75 79 ALA A CA 1
ATOM 646 C C . ALA A 1 79 ? 12.505 1.384 -56.127 1.00 58.75 79 ALA A C 1
ATOM 648 O O . ALA A 1 79 ? 12.885 2.553 -56.080 1.00 58.75 79 ALA A O 1
ATOM 649 N N . CYS A 1 80 ? 11.511 0.990 -56.924 1.00 51.12 80 CYS A N 1
ATOM 650 C CA . CYS A 1 80 ? 10.626 1.926 -57.597 1.00 51.12 80 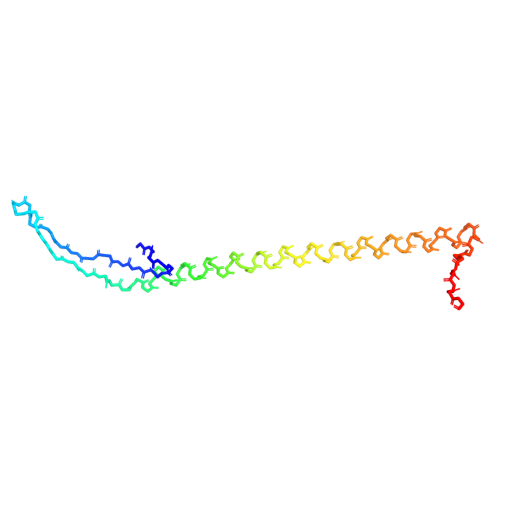CYS A CA 1
ATOM 651 C C . CYS A 1 80 ? 9.869 2.699 -56.515 1.00 51.12 80 CYS A C 1
ATOM 653 O O . CYS A 1 80 ? 8.814 2.275 -56.051 1.00 51.12 80 CYS A O 1
ATOM 655 N N . THR A 1 81 ? 10.427 3.820 -56.069 1.00 54.56 81 THR A N 1
ATOM 656 C CA . THR A 1 81 ? 9.714 4.794 -55.258 1.00 54.56 81 THR A CA 1
ATOM 657 C C . THR A 1 81 ? 8.673 5.430 -56.166 1.00 54.56 81 THR A C 1
ATOM 659 O O . THR A 1 81 ? 8.972 6.350 -56.924 1.00 54.56 81 THR A O 1
ATOM 662 N N . THR A 1 82 ? 7.455 4.899 -56.142 1.00 51.84 82 THR A N 1
ATOM 663 C CA . THR A 1 82 ? 6.269 5.571 -56.671 1.00 51.84 82 THR A CA 1
ATOM 664 C C . THR A 1 82 ? 6.083 6.884 -55.916 1.00 51.84 82 THR A C 1
ATOM 666 O O . THR A 1 82 ? 5.568 6.904 -54.800 1.00 51.84 82 THR A O 1
ATOM 669 N N . THR A 1 83 ? 6.529 7.982 -56.516 1.00 44.62 83 THR A N 1
ATOM 670 C CA . THR A 1 83 ? 6.070 9.332 -56.198 1.00 44.62 83 THR A CA 1
ATOM 671 C C . THR A 1 83 ? 4.654 9.497 -56.761 1.00 44.62 83 THR A C 1
ATOM 673 O O . THR A 1 83 ? 4.469 9.316 -57.967 1.00 44.62 83 THR A O 1
ATOM 676 N N . PRO A 1 84 ? 3.631 9.805 -55.943 1.00 52.91 84 PRO A N 1
ATOM 677 C CA . PRO A 1 84 ? 2.338 10.195 -56.483 1.00 52.91 84 PRO A CA 1
ATOM 678 C C . PRO A 1 84 ? 2.470 11.592 -57.107 1.00 52.91 84 PRO A C 1
ATOM 680 O O . PRO A 1 84 ? 3.150 12.460 -56.555 1.00 52.91 84 PRO A O 1
ATOM 683 N N . SER A 1 85 ? 1.888 11.744 -58.299 1.00 53.03 85 SER A N 1
ATOM 684 C CA . SER A 1 85 ? 1.842 12.984 -59.090 1.00 53.03 85 SER A CA 1
ATOM 685 C C . SER A 1 85 ? 0.882 14.015 -58.509 1.00 53.03 85 SER A C 1
ATOM 687 O O . SER A 1 85 ? -0.121 13.590 -57.893 1.00 53.03 85 SER A O 1
#

Secondary structure (DSSP, 8-state):
-EETTEEEEEEEEE-TTT--EEEEEEE-HHHHHHHHHHHHHHHHHHHHHHHHHHHHHHHHHHHHHHHHHHHHHHHT---------

Sequence (85 aa):
MILNGVCVIWKGWIDLQRLDGMGCLEFDEERAQQEDALAQQAFEEARRRTREFEDRDRSHREEMEVRVSQLLAVTGLQACTTTPS

pLDDT: mean 87.18, std 12.66, range [44.62, 97.94]

Radius of gyration: 30.37 Å; chains: 1; bounding box: 49×27×84 Å